Protein AF-A0A257NIM5-F1 (afdb_monomer_lite)

pLDDT: mean 88.51, std 6.75, range [56.78, 95.69]

Secondary structure (DSSP, 8-state):
-HHHH-PPPTTEEEEESSS-TT---TTTEEEEEHHHHHHHHHHTT----GGGSTT-S--HHHHHHHHHHHHTT--HHHHHHHTT--HHHHHHHHTTSS---

Foldseek 3Di:
DCVPPNDDDPQWDWAAQQNDPVPPPPVRIDTDHPVVRQVSCVVNVVDQAAPSPPPHLDHPVLLVVLLVCVVVVHQLVVSCVVSVHDSVVSVCSNVCNRPVD

Radius of gyration: 19.68 Å; chains: 1; bounding box: 47×19×48 Å

Sequence (101 aa):
MLAFRGSPNIGMEVCHNDGDSSNCRLANLRYDTHRGNVADQLKHGTHRKGERNGRARLCAKDIKTIRVRRASGETLKSIAQDYGVTLQTISLIAKQRIWTA

Structure (mmCIF, N/CA/C/O backbone):
data_AF-A0A257NIM5-F1
#
_entry.id   AF-A0A257NIM5-F1
#
loop_
_atom_site.group_PDB
_atom_site.id
_atom_site.type_symbol
_atom_site.label_atom_id
_atom_site.label_alt_id
_atom_site.label_comp_id
_atom_site.label_asym_id
_atom_site.label_entity_id
_atom_site.label_seq_id
_atom_site.pdbx_PDB_ins_code
_atom_site.Cartn_x
_atom_site.Cartn_y
_atom_site.Cartn_z
_atom_site.occupancy
_atom_site.B_iso_or_equiv
_atom_site.auth_seq_id
_atom_site.auth_comp_id
_atom_site.auth_asym_id
_atom_site.auth_atom_id
_atom_site.pdbx_PDB_model_num
ATOM 1 N N . MET A 1 1 ? 20.213 -6.253 -21.182 1.00 83.50 1 MET A N 1
ATOM 2 C CA . MET A 1 1 ? 20.418 -4.818 -20.878 1.00 83.50 1 MET A CA 1
ATOM 3 C C . MET A 1 1 ? 21.896 -4.459 -20.813 1.00 83.50 1 MET A C 1
ATOM 5 O O . MET A 1 1 ? 22.324 -3.734 -21.697 1.00 83.50 1 MET A O 1
ATOM 9 N N . LEU A 1 2 ? 22.684 -5.032 -19.892 1.00 83.31 2 LEU A N 1
ATOM 10 C CA . LEU A 1 2 ? 24.122 -4.738 -19.733 1.00 83.31 2 LEU A CA 1
ATOM 11 C C . LEU A 1 2 ? 24.925 -4.799 -21.048 1.00 83.31 2 LEU A C 1
ATOM 13 O O . LEU A 1 2 ? 25.595 -3.840 -21.407 1.00 83.31 2 LEU A O 1
ATOM 17 N N . ALA A 1 3 ? 24.776 -5.889 -21.807 1.00 81.75 3 ALA A N 1
ATOM 18 C CA . ALA A 1 3 ? 25.479 -6.088 -23.077 1.00 81.75 3 ALA A CA 1
ATOM 19 C C . ALA A 1 3 ? 25.066 -5.119 -24.209 1.00 81.75 3 ALA A C 1
ATOM 21 O O . ALA A 1 3 ? 25.784 -5.007 -25.192 1.00 81.75 3 ALA A O 1
ATOM 22 N N . PHE A 1 4 ? 23.921 -4.431 -24.092 1.00 86.44 4 PHE A N 1
ATOM 23 C CA . PHE A 1 4 ? 23.355 -3.605 -25.172 1.00 86.44 4 PHE A CA 1
ATOM 24 C C . PHE A 1 4 ? 23.270 -2.109 -24.840 1.00 86.44 4 PHE A C 1
ATOM 26 O O . PHE A 1 4 ? 23.281 -1.285 -25.745 1.00 86.44 4 PHE A O 1
ATOM 33 N N . ARG A 1 5 ? 23.139 -1.745 -23.558 1.00 85.12 5 ARG A N 1
ATOM 34 C CA . ARG A 1 5 ? 23.025 -0.353 -23.084 1.00 85.12 5 ARG A CA 1
ATOM 35 C C . ARG A 1 5 ? 24.066 0.021 -22.024 1.00 85.12 5 ARG A C 1
ATOM 37 O O . ARG A 1 5 ? 24.015 1.131 -21.508 1.00 85.12 5 ARG A O 1
ATOM 44 N N . GLY A 1 6 ? 24.995 -0.881 -21.709 1.00 89.00 6 GLY A N 1
ATOM 45 C CA . GLY A 1 6 ? 25.989 -0.678 -20.659 1.00 89.00 6 GLY A CA 1
ATOM 46 C C . GLY A 1 6 ? 25.421 -0.847 -19.251 1.00 89.00 6 GLY A C 1
ATOM 47 O O . GLY A 1 6 ? 24.262 -1.229 -19.061 1.00 89.00 6 GLY A O 1
ATOM 48 N N . SER A 1 7 ? 26.273 -0.612 -18.255 1.00 89.94 7 SER A N 1
ATOM 49 C CA . SER A 1 7 ? 25.901 -0.723 -16.845 1.00 89.94 7 SER A CA 1
ATOM 50 C C . SER A 1 7 ? 24.930 0.389 -16.444 1.00 89.94 7 SER A C 1
ATOM 52 O O . SER A 1 7 ? 25.116 1.535 -16.855 1.00 89.94 7 SER A O 1
ATOM 54 N N . PRO A 1 8 ? 23.916 0.087 -15.619 1.00 89.69 8 PRO A N 1
ATOM 55 C CA . PRO A 1 8 ? 23.073 1.122 -15.048 1.00 89.69 8 PRO A CA 1
ATOM 56 C C . PRO A 1 8 ? 23.848 1.987 -14.052 1.00 89.69 8 PRO A C 1
ATOM 58 O O . PRO A 1 8 ? 24.827 1.543 -13.449 1.00 89.69 8 PRO A O 1
ATOM 61 N N . ASN A 1 9 ? 23.334 3.191 -13.801 1.00 90.56 9 ASN A N 1
ATOM 62 C CA . ASN A 1 9 ? 23.740 3.958 -12.629 1.00 90.56 9 ASN A CA 1
ATOM 63 C C . ASN A 1 9 ? 23.323 3.220 -11.345 1.00 90.56 9 ASN A C 1
ATOM 65 O O . ASN A 1 9 ? 22.353 2.454 -11.331 1.00 90.56 9 ASN A O 1
ATOM 69 N N . ILE A 1 10 ? 24.039 3.476 -10.249 1.00 90.69 10 ILE A N 1
ATOM 70 C CA . ILE A 1 10 ? 23.749 2.876 -8.940 1.00 90.69 10 ILE A CA 1
ATOM 71 C C . ILE A 1 10 ? 22.288 3.151 -8.552 1.00 90.69 10 ILE A C 1
ATOM 73 O O . ILE A 1 10 ? 21.813 4.283 -8.629 1.00 90.69 10 ILE A O 1
ATOM 77 N N . GLY A 1 11 ? 21.582 2.100 -8.128 1.00 88.25 11 GLY A N 1
ATOM 78 C CA . GLY A 1 11 ? 20.187 2.184 -7.684 1.00 88.25 11 GLY A CA 1
ATOM 79 C C . GLY A 1 11 ? 19.140 2.140 -8.802 1.00 88.25 11 GLY A C 1
ATOM 80 O O . GLY A 1 11 ? 17.956 2.321 -8.515 1.00 88.25 11 GLY A O 1
ATOM 81 N N . MET A 1 12 ? 19.544 1.902 -10.055 1.00 93.38 12 MET A N 1
ATOM 82 C CA . MET A 1 12 ? 18.607 1.659 -11.153 1.00 93.38 12 MET A CA 1
ATOM 83 C C . MET A 1 12 ? 18.329 0.167 -11.364 1.00 93.38 12 MET A C 1
ATOM 85 O O . MET A 1 12 ? 19.207 -0.688 -11.250 1.00 93.38 12 MET A O 1
ATOM 89 N N . GLU A 1 13 ? 17.090 -0.122 -11.738 1.00 93.75 13 GLU A N 1
ATOM 90 C CA . GLU A 1 13 ? 16.543 -1.438 -12.035 1.00 93.75 13 GLU A CA 1
ATOM 91 C C . GLU A 1 13 ? 16.137 -1.522 -13.511 1.00 93.75 13 GLU A C 1
ATOM 93 O O . GLU A 1 13 ? 15.872 -0.511 -14.166 1.00 93.75 13 GLU A O 1
ATOM 98 N N . VAL A 1 14 ? 16.063 -2.743 -14.045 1.00 93.50 14 VAL A N 1
ATOM 99 C CA . VAL A 1 14 ? 15.479 -2.984 -15.369 1.00 93.50 14 VAL A CA 1
ATOM 100 C C . VAL A 1 14 ? 13.959 -3.015 -15.237 1.00 93.50 14 VAL A C 1
ATOM 102 O O . VAL A 1 14 ? 13.413 -3.879 -14.554 1.00 93.50 14 VAL A O 1
ATOM 105 N N . CYS A 1 15 ? 13.288 -2.097 -15.923 1.00 93.75 15 CYS A N 1
ATOM 106 C CA . CYS A 1 15 ? 11.835 -1.959 -15.932 1.00 93.75 15 CYS A CA 1
ATOM 107 C C . CYS A 1 15 ? 11.270 -2.320 -17.312 1.00 93.75 15 CYS A C 1
ATOM 109 O O . CYS A 1 15 ? 11.947 -2.125 -18.326 1.00 93.75 15 CYS A O 1
ATOM 111 N N . HIS A 1 16 ? 10.031 -2.818 -17.338 1.00 94.38 16 HIS A N 1
ATOM 112 C CA . HIS A 1 16 ? 9.289 -3.153 -18.559 1.00 94.38 16 HIS A CA 1
ATOM 113 C C . HIS A 1 16 ? 8.221 -2.085 -18.804 1.00 94.38 16 HIS A C 1
ATOM 115 O O . HIS A 1 16 ? 7.466 -1.759 -17.892 1.00 94.38 16 HIS A O 1
ATOM 121 N N . ASN A 1 17 ? 8.150 -1.538 -20.017 1.00 92.12 17 ASN A N 1
ATOM 122 C CA . ASN A 1 17 ? 7.223 -0.445 -20.340 1.00 92.12 17 ASN A CA 1
ATOM 123 C C . ASN A 1 17 ? 5.761 -0.898 -20.477 1.00 92.12 17 ASN A C 1
ATOM 125 O O . ASN A 1 17 ? 4.852 -0.073 -20.376 1.00 92.12 17 ASN A O 1
ATOM 129 N N . ASP A 1 18 ? 5.538 -2.182 -20.748 1.00 90.75 18 ASP A N 1
ATOM 130 C CA . ASP A 1 18 ? 4.219 -2.799 -20.909 1.00 90.75 18 ASP A CA 1
ATOM 131 C C . ASP A 1 18 ? 3.727 -3.539 -19.654 1.00 90.75 18 ASP A C 1
ATOM 133 O O . ASP A 1 18 ? 2.561 -3.928 -19.590 1.00 90.75 18 ASP A O 1
ATOM 137 N N . GLY A 1 19 ? 4.590 -3.705 -18.646 1.00 87.56 19 GLY A N 1
ATOM 138 C CA . GLY A 1 19 ? 4.296 -4.467 -17.434 1.00 87.56 19 GLY A CA 1
ATOM 139 C C . GLY A 1 19 ? 4.344 -5.991 -17.608 1.00 87.56 19 GLY A C 1
ATOM 140 O O . GLY A 1 19 ? 4.009 -6.703 -16.660 1.00 87.56 19 GLY A O 1
ATOM 141 N N . ASP A 1 20 ? 4.774 -6.495 -18.768 1.00 88.81 20 ASP A N 1
ATOM 142 C CA . ASP A 1 20 ? 4.928 -7.922 -19.052 1.00 88.81 20 ASP A CA 1
ATOM 143 C C . ASP A 1 20 ? 6.402 -8.334 -18.950 1.00 88.81 20 ASP A C 1
ATOM 145 O O . ASP A 1 20 ? 7.234 -8.021 -19.803 1.00 88.81 20 ASP A O 1
ATOM 149 N N . SER A 1 21 ? 6.727 -9.096 -17.904 1.00 88.75 21 SER A N 1
ATOM 150 C CA . SER A 1 21 ? 8.089 -9.578 -17.662 1.00 88.75 21 SER A CA 1
ATOM 151 C C . SER A 1 21 ? 8.573 -10.626 -18.669 1.00 88.75 21 SER A C 1
ATOM 153 O O . SER A 1 21 ? 9.738 -11.013 -18.621 1.00 88.75 21 SER A O 1
ATOM 155 N N . SER A 1 22 ? 7.696 -11.140 -19.539 1.00 91.56 22 SER A N 1
ATOM 156 C CA . SER A 1 22 ? 8.072 -12.055 -20.621 1.00 91.56 22 SER A CA 1
ATOM 157 C C . SER A 1 22 ? 8.528 -11.318 -21.888 1.00 91.56 22 SER A C 1
ATOM 159 O O . SER A 1 22 ? 9.281 -11.875 -22.693 1.00 91.56 22 SER A O 1
ATOM 161 N N . ASN A 1 23 ? 8.154 -10.042 -22.057 1.00 92.19 23 ASN A N 1
ATOM 162 C CA . ASN A 1 23 ? 8.541 -9.236 -23.213 1.00 92.19 23 ASN A CA 1
ATOM 163 C C . ASN A 1 23 ? 9.921 -8.582 -23.020 1.00 92.19 23 ASN A C 1
ATOM 165 O O . ASN A 1 23 ? 10.059 -7.372 -22.828 1.00 92.19 23 ASN A O 1
ATOM 169 N N . CYS A 1 24 ? 10.973 -9.389 -23.150 1.00 91.88 24 CYS A N 1
ATOM 170 C CA . CYS A 1 24 ? 12.368 -8.973 -22.967 1.00 91.88 24 CYS A CA 1
ATOM 171 C C . CYS A 1 24 ? 12.983 -8.207 -24.160 1.00 91.88 24 CYS A C 1
ATOM 173 O O . CYS A 1 24 ? 14.210 -8.094 -24.257 1.00 91.88 24 CYS A O 1
ATOM 175 N N . ARG A 1 25 ? 12.177 -7.694 -25.103 1.00 93.25 25 ARG A N 1
ATOM 176 C CA . ARG A 1 25 ? 12.692 -6.910 -26.241 1.00 93.25 25 ARG A CA 1
ATOM 177 C C . ARG A 1 25 ? 13.366 -5.639 -25.734 1.00 93.25 25 ARG A C 1
ATOM 179 O O . ARG A 1 25 ? 12.792 -4.918 -24.930 1.00 93.25 25 ARG A O 1
ATOM 186 N N . LEU A 1 26 ? 14.542 -5.298 -26.266 1.00 90.00 26 LEU A N 1
ATOM 187 C CA . LEU A 1 26 ? 15.311 -4.133 -25.801 1.00 90.00 26 LEU A CA 1
ATOM 188 C C . LEU A 1 26 ? 14.535 -2.805 -25.891 1.00 90.00 26 LEU A C 1
ATOM 190 O O . LEU A 1 26 ? 14.771 -1.909 -25.088 1.00 90.00 26 LEU A O 1
ATOM 194 N N . ALA A 1 27 ? 13.604 -2.680 -26.842 1.00 93.25 27 ALA A N 1
ATOM 195 C CA . ALA A 1 27 ? 12.716 -1.521 -26.965 1.00 93.25 27 ALA A CA 1
ATOM 196 C C . ALA A 1 27 ? 11.671 -1.423 -25.831 1.00 93.25 27 ALA A C 1
ATOM 198 O O . ALA A 1 27 ? 11.186 -0.335 -25.536 1.00 93.25 27 ALA A O 1
ATOM 199 N N . ASN A 1 28 ? 11.344 -2.546 -25.186 1.00 93.38 28 ASN A N 1
ATOM 200 C CA . ASN A 1 28 ? 10.426 -2.623 -24.049 1.00 93.38 28 ASN A CA 1
ATOM 201 C C . ASN A 1 28 ? 11.131 -2.433 -22.693 1.00 93.38 28 ASN A C 1
ATOM 203 O O . ASN A 1 28 ? 10.470 -2.211 -21.682 1.00 93.38 28 ASN A O 1
ATOM 207 N N . LEU A 1 29 ? 12.465 -2.508 -22.665 1.00 93.12 29 LEU A N 1
ATOM 208 C CA . LEU A 1 29 ? 13.254 -2.415 -21.442 1.00 93.12 29 LEU A CA 1
ATOM 209 C C . LEU A 1 29 ? 13.868 -1.026 -21.268 1.00 93.12 29 LEU A C 1
ATOM 211 O O . LEU A 1 29 ? 14.401 -0.432 -22.210 1.00 93.12 29 LEU A O 1
ATOM 215 N N . ARG A 1 30 ? 13.886 -0.539 -20.029 1.00 94.38 30 ARG A N 1
ATOM 216 C CA . ARG A 1 30 ? 14.610 0.681 -19.649 1.00 94.38 30 ARG A CA 1
ATOM 217 C C . ARG A 1 30 ? 15.256 0.541 -18.277 1.00 94.38 30 ARG A C 1
ATOM 219 O O . ARG A 1 30 ? 14.818 -0.272 -17.470 1.00 94.38 30 ARG A O 1
ATOM 226 N N . TYR A 1 31 ? 16.285 1.342 -18.023 1.00 95.50 31 TYR A N 1
ATOM 227 C CA . TYR A 1 31 ? 16.770 1.552 -16.664 1.00 95.50 31 TYR A CA 1
ATOM 228 C C . TYR A 1 31 ? 15.961 2.664 -16.010 1.00 95.50 31 TYR A C 1
ATOM 230 O O . TYR A 1 31 ? 15.777 3.722 -16.608 1.00 95.50 31 TYR A O 1
ATOM 238 N N . ASP A 1 32 ? 15.477 2.417 -14.801 1.00 94.44 32 ASP A N 1
ATOM 239 C CA . ASP A 1 32 ? 14.746 3.402 -14.009 1.00 94.44 32 ASP A CA 1
ATOM 240 C C . ASP A 1 32 ? 14.996 3.154 -12.520 1.00 94.44 32 ASP A C 1
ATOM 242 O O . ASP A 1 32 ? 15.543 2.133 -12.117 1.00 94.44 32 ASP A O 1
ATOM 246 N N . THR A 1 33 ? 14.609 4.100 -11.681 1.00 95.38 33 THR A N 1
ATOM 247 C CA . THR A 1 33 ? 14.641 3.951 -10.229 1.00 95.38 33 THR A CA 1
ATOM 248 C C . THR A 1 33 ? 13.628 2.912 -9.753 1.00 95.38 33 THR A C 1
ATOM 250 O O . THR A 1 33 ? 12.560 2.748 -10.346 1.00 95.38 33 THR A O 1
ATOM 253 N N . HIS A 1 34 ? 13.897 2.307 -8.593 1.00 91.75 34 HIS A N 1
ATOM 254 C CA . HIS A 1 34 ? 12.933 1.448 -7.897 1.00 91.75 34 HIS A CA 1
ATOM 255 C C . HIS A 1 34 ? 11.549 2.111 -7.749 1.00 91.75 34 HIS A C 1
ATOM 257 O O . HIS A 1 34 ? 10.509 1.493 -7.967 1.00 91.75 34 HIS A O 1
ATOM 263 N N . ARG A 1 35 ? 11.522 3.416 -7.439 1.00 91.88 35 ARG A N 1
ATOM 264 C CA . ARG A 1 35 ? 10.275 4.187 -7.330 1.00 91.88 35 ARG A CA 1
ATOM 265 C C . ARG A 1 35 ? 9.515 4.257 -8.660 1.00 91.88 35 ARG A C 1
ATOM 267 O O . ARG A 1 35 ? 8.291 4.164 -8.644 1.00 91.88 35 ARG A O 1
ATOM 274 N N . GLY A 1 36 ? 10.222 4.416 -9.779 1.00 93.44 36 GLY A N 1
ATOM 275 C CA . GLY A 1 36 ? 9.639 4.382 -11.124 1.00 93.44 36 GLY A CA 1
ATOM 276 C C . GLY A 1 36 ? 9.051 3.010 -11.452 1.00 93.44 36 GLY A C 1
ATOM 277 O O . GLY A 1 36 ? 7.897 2.917 -11.856 1.00 93.44 36 GLY A O 1
ATOM 278 N N . ASN A 1 37 ? 9.786 1.938 -11.151 1.00 92.56 37 ASN A N 1
ATOM 279 C CA . ASN A 1 37 ? 9.322 0.563 -11.347 1.00 92.56 37 ASN A CA 1
ATOM 280 C C . ASN A 1 37 ? 8.044 0.249 -10.540 1.00 92.56 37 ASN A C 1
ATOM 282 O O . ASN A 1 37 ? 7.091 -0.341 -11.045 1.00 92.56 37 ASN A O 1
ATOM 286 N N . VAL A 1 38 ? 7.972 0.695 -9.281 1.00 90.25 38 VAL A N 1
ATOM 287 C CA . VAL A 1 38 ? 6.757 0.553 -8.456 1.00 90.25 38 VAL A CA 1
ATOM 288 C C . VAL A 1 38 ? 5.592 1.379 -9.018 1.00 90.25 38 VAL A C 1
ATOM 290 O O . VAL A 1 38 ? 4.447 0.921 -8.994 1.00 90.25 38 VAL A O 1
ATOM 293 N N . ALA A 1 39 ? 5.855 2.577 -9.550 1.00 90.00 39 ALA A N 1
ATOM 294 C CA . ALA A 1 39 ? 4.828 3.386 -10.206 1.00 90.00 39 ALA A CA 1
ATOM 295 C C . ALA A 1 39 ? 4.268 2.693 -11.462 1.00 90.00 39 ALA A C 1
ATOM 297 O O . ALA A 1 39 ? 3.053 2.710 -11.671 1.00 90.00 39 ALA A O 1
ATOM 298 N N . ASP A 1 40 ? 5.112 2.007 -12.235 1.00 91.19 40 ASP A N 1
ATOM 299 C CA . ASP A 1 40 ? 4.672 1.174 -13.358 1.00 91.19 40 ASP A CA 1
ATOM 300 C C . ASP A 1 40 ? 3.781 0.027 -12.887 1.00 91.19 40 ASP A C 1
ATOM 302 O O . ASP A 1 40 ? 2.716 -0.194 -13.456 1.00 91.19 40 ASP A O 1
ATOM 306 N N . GLN A 1 41 ? 4.144 -0.676 -11.810 1.00 87.50 41 GLN A N 1
ATOM 307 C CA . GLN A 1 41 ? 3.292 -1.743 -11.270 1.00 87.50 41 GLN A CA 1
ATOM 308 C C . GLN A 1 41 ? 1.900 -1.234 -10.875 1.00 87.50 41 GLN A C 1
ATOM 310 O O . GLN A 1 41 ? 0.903 -1.946 -11.031 1.00 87.50 41 GLN A O 1
ATOM 315 N N . LEU A 1 42 ? 1.815 -0.005 -10.359 1.00 86.00 42 LEU A N 1
ATOM 316 C CA . LEU A 1 42 ? 0.538 0.646 -10.072 1.00 86.00 42 LEU A CA 1
ATOM 317 C C . LEU A 1 42 ? -0.219 0.971 -11.367 1.00 86.00 42 LEU A C 1
ATOM 319 O O . LEU A 1 42 ? -1.406 0.663 -11.456 1.00 86.00 42 LEU A O 1
ATOM 323 N N . LYS A 1 43 ? 0.463 1.524 -12.380 1.00 88.00 43 LYS A N 1
ATOM 324 C CA . LYS A 1 43 ? -0.112 1.848 -13.697 1.00 88.00 43 LYS A CA 1
ATOM 325 C C . LYS A 1 43 ? -0.635 0.610 -14.432 1.00 88.00 43 LYS A C 1
ATOM 327 O O . LYS A 1 43 ? -1.727 0.648 -14.987 1.00 88.00 43 LYS A O 1
ATOM 332 N N . HIS A 1 44 ? 0.119 -0.485 -14.414 1.00 87.88 44 HIS A N 1
ATOM 333 C CA . HIS A 1 44 ? -0.230 -1.747 -15.071 1.00 87.88 44 HIS A CA 1
ATOM 334 C C . HIS A 1 44 ? -1.159 -2.629 -14.221 1.00 87.88 44 HIS A C 1
ATOM 336 O O . HIS A 1 44 ? -1.555 -3.709 -14.651 1.00 87.88 44 HIS A O 1
ATOM 342 N N . GLY A 1 45 ? -1.511 -2.204 -13.002 1.00 83.12 45 GLY A N 1
ATOM 343 C CA . GLY A 1 45 ? -2.398 -2.956 -12.111 1.00 83.12 45 GLY A CA 1
ATOM 344 C C . GLY A 1 45 ? -1.803 -4.265 -11.576 1.00 83.12 45 GLY A C 1
ATOM 345 O O . GLY A 1 45 ? -2.536 -5.091 -11.023 1.00 83.12 45 GLY A O 1
ATOM 346 N N . THR A 1 46 ? -0.490 -4.461 -11.711 1.00 84.69 46 THR A N 1
ATOM 347 C CA . THR A 1 46 ? 0.245 -5.643 -11.235 1.00 84.69 46 THR A CA 1
ATOM 348 C C . THR A 1 46 ? 0.695 -5.504 -9.779 1.00 84.69 46 THR A C 1
ATOM 350 O O . THR A 1 46 ? 1.051 -6.499 -9.143 1.00 84.69 46 THR A O 1
ATOM 353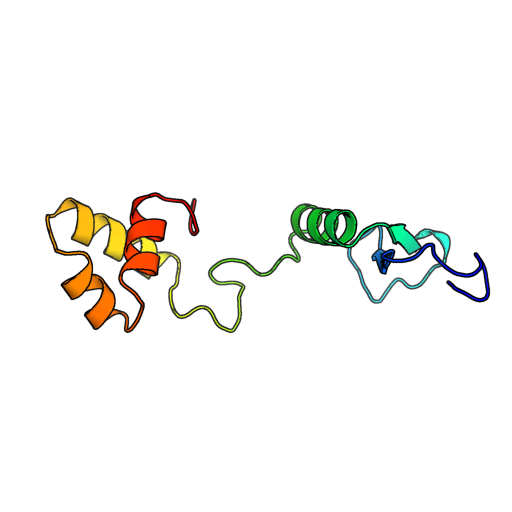 N N . HIS A 1 47 ? 0.613 -4.297 -9.207 1.00 83.31 47 HIS A N 1
ATOM 354 C CA . HIS A 1 47 ? 0.917 -4.057 -7.801 1.00 83.31 47 HIS A CA 1
ATOM 355 C C . HIS A 1 47 ? -0.066 -4.799 -6.877 1.00 83.31 47 HIS A C 1
ATOM 357 O O . HIS A 1 47 ? -1.274 -4.539 -6.840 1.00 83.31 47 HIS A O 1
ATOM 363 N N . ARG A 1 48 ? 0.466 -5.720 -6.073 1.00 79.06 48 ARG A N 1
ATOM 364 C CA . ARG A 1 48 ? -0.312 -6.575 -5.169 1.00 79.06 48 ARG A CA 1
ATOM 365 C C . ARG A 1 48 ? -0.620 -5.841 -3.862 1.00 79.06 48 ARG A C 1
ATOM 367 O O . ARG A 1 48 ? 0.160 -5.880 -2.915 1.00 79.06 48 ARG A O 1
ATOM 374 N N . LYS A 1 49 ? -1.777 -5.178 -3.794 1.00 73.50 49 LYS A N 1
ATOM 375 C CA . LYS A 1 49 ? -2.311 -4.539 -2.576 1.00 73.50 49 LYS A CA 1
ATOM 376 C C . LYS A 1 49 ? -3.657 -5.153 -2.189 1.00 73.50 49 LYS A C 1
ATOM 378 O O . LYS A 1 49 ? -4.387 -5.654 -3.041 1.00 73.50 49 LYS A O 1
ATOM 383 N N . GLY A 1 50 ? -3.988 -5.079 -0.904 1.00 77.19 50 GLY A N 1
ATOM 384 C CA . GLY A 1 50 ? -5.265 -5.553 -0.388 1.00 77.19 50 GLY A CA 1
ATOM 385 C C . GLY A 1 50 ? -5.437 -7.053 -0.613 1.00 77.19 50 GLY A C 1
ATOM 386 O O . GLY A 1 50 ? -4.517 -7.810 -0.324 1.00 77.19 50 GLY A O 1
ATOM 387 N N . GLU A 1 51 ? -6.566 -7.468 -1.188 1.00 74.88 51 GLU A N 1
ATOM 388 C CA . GLU A 1 51 ? -6.886 -8.881 -1.463 1.00 74.88 51 GLU A CA 1
ATOM 389 C C . GLU A 1 51 ? -5.905 -9.548 -2.435 1.00 74.88 51 GLU A C 1
ATOM 391 O O . GLU A 1 51 ? -5.715 -10.758 -2.392 1.00 74.88 51 GLU A O 1
ATOM 396 N N . ARG A 1 52 ? -5.230 -8.766 -3.290 1.00 72.56 52 ARG A N 1
ATOM 397 C CA . ARG A 1 52 ? -4.217 -9.287 -4.224 1.00 72.56 52 ARG A CA 1
ATOM 398 C C . ARG A 1 52 ? -2.887 -9.610 -3.543 1.00 72.56 52 ARG A C 1
ATOM 400 O O . ARG A 1 52 ? -2.004 -10.199 -4.166 1.00 72.56 52 ARG A O 1
ATOM 407 N N . ASN A 1 53 ? -2.700 -9.191 -2.291 1.00 78.12 53 ASN A N 1
ATOM 408 C CA . ASN A 1 53 ? -1.536 -9.578 -1.511 1.00 78.12 53 ASN A CA 1
ATOM 409 C C . ASN A 1 53 ? -1.769 -10.985 -0.945 1.00 78.12 53 ASN A C 1
ATOM 411 O O . ASN A 1 53 ? -2.613 -11.167 -0.078 1.00 78.12 53 ASN A O 1
ATOM 415 N N . GLY A 1 54 ? -0.978 -11.969 -1.382 1.00 71.94 54 GLY A N 1
ATOM 416 C CA . GLY A 1 54 ? -1.094 -13.360 -0.919 1.00 71.94 54 GLY A CA 1
ATOM 417 C C . GLY A 1 54 ? -0.848 -13.569 0.583 1.00 71.94 54 GLY A C 1
ATOM 418 O O . GLY A 1 54 ? -1.091 -14.654 1.093 1.00 71.94 54 GLY A O 1
ATOM 419 N N . ARG A 1 55 ? -0.376 -12.543 1.306 1.00 74.56 55 ARG A N 1
ATOM 420 C CA . ARG A 1 55 ? -0.248 -12.532 2.774 1.00 74.56 55 ARG A CA 1
ATOM 421 C C . ARG A 1 55 ? -1.337 -11.704 3.469 1.00 74.56 55 ARG A C 1
ATOM 423 O O . ARG A 1 55 ? -1.232 -11.442 4.668 1.00 74.56 55 ARG A O 1
ATOM 430 N N . ALA A 1 56 ? -2.344 -11.224 2.739 1.00 79.44 56 ALA A N 1
ATOM 431 C CA . ALA A 1 56 ? -3.427 -10.444 3.316 1.00 79.44 56 ALA A CA 1
ATOM 432 C C . ALA A 1 56 ? -4.261 -11.313 4.259 1.00 79.44 56 ALA A C 1
ATOM 434 O O . ALA A 1 56 ? -4.844 -12.312 3.856 1.00 79.44 56 ALA A O 1
ATOM 435 N N . ARG A 1 57 ? -4.331 -10.899 5.527 1.00 78.94 57 ARG A N 1
ATOM 436 C CA . ARG A 1 57 ? -5.186 -11.538 6.541 1.00 78.94 57 ARG A CA 1
ATOM 437 C C . ARG A 1 57 ? -6.623 -11.010 6.533 1.00 78.94 57 ARG A C 1
ATOM 439 O O . ARG A 1 57 ? -7.442 -11.504 7.290 1.00 78.94 57 ARG A O 1
ATOM 446 N N . LEU A 1 58 ? -6.894 -9.976 5.735 1.00 85.44 58 LEU A N 1
ATOM 447 C CA . LEU A 1 58 ? -8.168 -9.265 5.664 1.00 85.44 58 LEU A CA 1
ATOM 448 C C . LEU A 1 58 ? -8.578 -9.108 4.200 1.00 85.44 58 LEU A C 1
ATOM 450 O O . LEU A 1 58 ? -7.733 -8.778 3.363 1.00 85.44 58 LEU A O 1
ATOM 454 N N . CYS A 1 59 ? -9.865 -9.285 3.919 1.00 85.50 59 CYS A N 1
ATOM 455 C CA . CYS A 1 59 ? -10.488 -9.039 2.622 1.00 85.50 59 CYS A CA 1
ATOM 456 C C . CYS A 1 59 ? -11.398 -7.799 2.648 1.00 85.50 59 CYS A C 1
ATOM 458 O O . CYS A 1 59 ? -11.684 -7.235 3.705 1.00 85.50 59 CYS A O 1
ATOM 460 N N . ALA A 1 60 ? -11.894 -7.360 1.491 1.00 85.38 60 ALA A N 1
ATOM 461 C CA . ALA A 1 60 ? -12.749 -6.181 1.360 1.00 85.38 60 ALA A CA 1
ATOM 462 C C . ALA A 1 60 ? -14.045 -6.299 2.182 1.00 85.38 60 ALA A C 1
ATOM 464 O O . ALA A 1 60 ? -14.545 -5.295 2.699 1.00 85.38 60 ALA A O 1
ATOM 465 N N . LYS A 1 61 ? -14.576 -7.518 2.355 1.0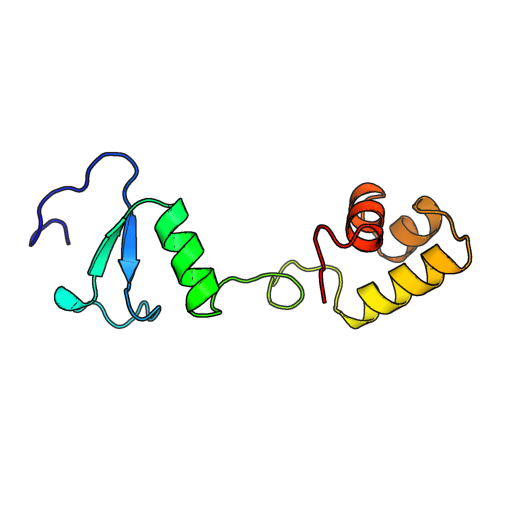0 86.19 61 LYS A N 1
ATOM 466 C CA . LYS A 1 61 ? -15.721 -7.776 3.242 1.00 86.19 61 LYS A CA 1
ATOM 467 C C . LYS A 1 61 ? -15.363 -7.510 4.706 1.00 86.19 61 LYS A C 1
ATOM 469 O O . LYS A 1 61 ? -16.128 -6.837 5.393 1.00 86.19 61 LYS A O 1
ATOM 474 N N . ASP A 1 62 ? -14.190 -7.951 5.153 1.00 89.12 62 ASP A N 1
ATOM 475 C CA . ASP A 1 62 ? -13.706 -7.706 6.517 1.00 89.12 62 ASP A CA 1
ATOM 476 C C . ASP A 1 62 ? -13.524 -6.214 6.775 1.00 89.12 62 ASP A C 1
ATOM 478 O O . ASP A 1 62 ? -13.919 -5.713 7.823 1.00 89.12 62 ASP A O 1
ATOM 482 N N . ILE A 1 63 ? -13.006 -5.469 5.792 1.00 90.00 63 ILE A N 1
ATOM 483 C CA . ILE A 1 63 ? -12.857 -4.012 5.889 1.00 90.00 63 ILE A CA 1
ATOM 484 C C . ILE A 1 63 ? -14.204 -3.323 6.126 1.00 90.00 63 ILE A C 1
ATOM 486 O O . ILE A 1 63 ? -14.304 -2.463 7.007 1.00 90.00 63 ILE A O 1
ATOM 490 N N . LYS A 1 64 ? -15.247 -3.708 5.379 1.00 90.12 64 LYS A N 1
ATOM 491 C CA . LYS A 1 64 ? -16.605 -3.177 5.576 1.00 90.12 64 LYS A CA 1
ATOM 492 C C . LYS A 1 64 ? -17.112 -3.487 6.984 1.00 90.12 64 LYS A C 1
ATOM 494 O O . LYS A 1 64 ? -17.554 -2.574 7.679 1.00 90.12 64 LYS A O 1
ATOM 499 N N . THR A 1 65 ? -16.966 -4.731 7.437 1.00 92.31 65 THR A N 1
ATOM 500 C CA . THR A 1 65 ? -17.375 -5.153 8.785 1.00 92.31 65 THR A CA 1
ATOM 501 C C . THR A 1 65 ? -16.618 -4.392 9.877 1.00 92.31 65 THR A C 1
ATOM 503 O O . THR A 1 65 ? -17.233 -3.883 10.808 1.00 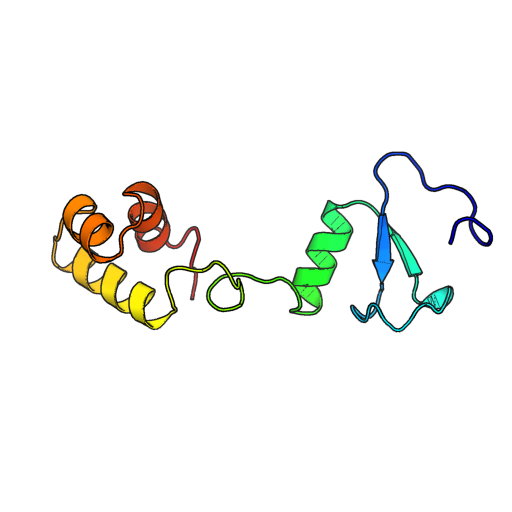92.31 65 THR A O 1
ATOM 506 N N . ILE A 1 66 ? -15.295 -4.250 9.754 1.00 92.25 66 ILE A N 1
ATOM 507 C CA . ILE A 1 66 ? -14.441 -3.511 10.696 1.00 92.25 66 ILE A CA 1
ATOM 508 C C . ILE A 1 66 ? -14.890 -2.049 10.810 1.00 92.25 66 ILE A C 1
ATOM 510 O O . ILE A 1 66 ? -14.969 -1.517 11.917 1.00 92.25 66 ILE A O 1
ATOM 514 N N . ARG A 1 67 ? -15.208 -1.394 9.684 1.00 91.50 67 ARG A N 1
ATOM 515 C CA . ARG A 1 67 ? -15.700 -0.007 9.680 1.00 91.50 67 ARG A CA 1
ATOM 516 C C . ARG A 1 67 ? -17.053 0.115 10.382 1.00 91.50 67 ARG A C 1
ATOM 518 O O . ARG A 1 67 ? -17.214 1.023 11.191 1.00 91.50 67 ARG A O 1
ATOM 525 N N . VAL A 1 68 ? -17.982 -0.811 10.129 1.00 93.38 68 VAL A N 1
ATOM 526 C CA . VAL A 1 68 ? -19.296 -0.845 10.798 1.00 93.38 68 VAL A CA 1
ATOM 527 C C . VAL A 1 68 ? -19.141 -1.052 12.306 1.00 93.38 68 VAL A C 1
ATOM 529 O O . VAL A 1 68 ? -19.659 -0.253 13.079 1.00 93.38 68 VAL A O 1
ATOM 532 N N . ARG A 1 69 ? -18.356 -2.051 12.728 1.00 93.69 69 ARG A N 1
ATOM 533 C CA . ARG A 1 69 ? -18.063 -2.327 14.148 1.00 93.69 69 ARG A CA 1
ATOM 534 C C . ARG A 1 69 ? -17.417 -1.134 14.846 1.00 93.69 69 ARG A C 1
ATOM 536 O O . ARG A 1 69 ? -17.732 -0.802 15.986 1.00 93.69 69 ARG A O 1
ATOM 543 N N . ARG A 1 70 ? -16.517 -0.435 14.151 1.00 92.88 70 ARG A N 1
ATOM 544 C CA . ARG A 1 70 ? -15.902 0.772 14.704 1.00 92.88 70 ARG A CA 1
ATOM 545 C C . ARG A 1 70 ? -16.905 1.919 14.834 1.00 92.88 70 ARG A C 1
ATOM 547 O O . ARG A 1 70 ? -16.856 2.638 15.828 1.00 92.88 70 ARG A O 1
ATOM 554 N N . ALA A 1 71 ? -17.792 2.088 13.854 1.00 91.75 71 ALA A N 1
ATOM 555 C CA . ALA A 1 71 ? -18.846 3.100 13.880 1.00 91.75 71 ALA A CA 1
ATOM 556 C C . ALA A 1 71 ? -19.895 2.829 14.973 1.00 91.75 71 ALA A C 1
ATOM 558 O O . ALA A 1 71 ? -20.413 3.776 15.552 1.00 91.75 71 ALA A O 1
ATOM 559 N N . SER A 1 72 ? -20.141 1.563 15.326 1.00 93.12 72 SER A N 1
ATOM 560 C CA . SER A 1 72 ? -21.013 1.177 16.445 1.00 93.12 72 SER A CA 1
ATOM 561 C C . SER A 1 72 ? -20.370 1.348 17.831 1.00 93.12 72 SER A C 1
ATOM 563 O O . SER A 1 72 ? -20.925 0.889 18.823 1.00 93.12 72 SER A O 1
ATOM 565 N N . GLY A 1 73 ? -19.197 1.986 17.918 1.00 92.94 73 GLY A N 1
ATOM 566 C CA . GLY A 1 73 ? -18.528 2.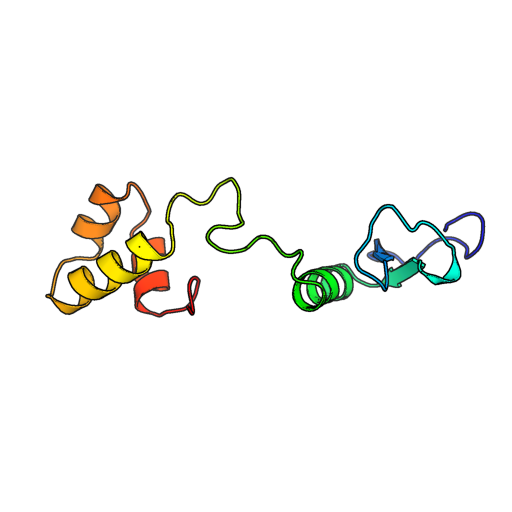304 19.183 1.00 92.94 73 GLY A CA 1
ATOM 567 C C . GLY A 1 73 ? -17.608 1.209 19.720 1.00 92.94 73 GLY A C 1
ATOM 568 O O . GLY A 1 73 ? -17.021 1.374 20.790 1.00 92.94 73 GLY A O 1
ATOM 569 N N . GLU A 1 74 ? -17.416 0.110 18.989 1.00 94.81 74 GLU A N 1
ATOM 570 C CA . GLU A 1 74 ? -16.562 -0.971 19.461 1.00 94.81 74 GLU A CA 1
ATOM 571 C C . GLU A 1 74 ? -15.082 -0.556 19.510 1.00 94.81 74 GLU A C 1
ATOM 573 O O . GLU A 1 74 ? -14.565 0.211 18.680 1.00 94.81 74 GLU A O 1
ATOM 578 N N . THR A 1 75 ? -14.367 -1.050 20.522 1.00 95.19 75 THR A N 1
ATOM 579 C CA . THR A 1 75 ? -12.959 -0.704 20.728 1.00 95.19 75 THR A CA 1
ATOM 580 C C . THR A 1 75 ? -12.066 -1.325 19.654 1.00 95.19 75 THR A C 1
ATOM 582 O O . THR A 1 75 ? -12.285 -2.446 19.198 1.00 95.19 75 THR A O 1
ATOM 585 N N . LEU A 1 76 ? -10.987 -0.620 19.293 1.00 94.31 76 LEU A N 1
ATOM 586 C CA . LEU A 1 76 ? -9.976 -1.145 18.366 1.00 94.31 76 LEU A CA 1
ATOM 587 C C . LEU A 1 76 ? -9.391 -2.480 18.851 1.00 94.31 76 LEU A C 1
ATOM 589 O O . LEU A 1 76 ? -9.029 -3.307 18.024 1.00 94.31 76 LEU A O 1
ATOM 593 N N . LYS A 1 77 ? -9.305 -2.680 20.175 1.00 95.69 77 LYS A N 1
ATOM 594 C CA . LYS A 1 77 ? -8.760 -3.889 20.807 1.00 95.69 77 LYS A CA 1
ATOM 595 C C . LYS A 1 77 ? -9.620 -5.113 20.561 1.00 95.69 77 LYS A C 1
ATOM 597 O O . LYS A 1 77 ? -9.077 -6.120 20.125 1.00 95.69 77 LYS A O 1
ATOM 602 N N . SER A 1 78 ? -10.925 -4.986 20.779 1.00 95.00 78 SER A N 1
ATOM 603 C CA . SER A 1 78 ? -11.882 -6.064 20.519 1.00 95.00 78 SER A CA 1
ATOM 604 C C . SER A 1 78 ? -11.822 -6.496 19.052 1.00 95.00 78 SER A C 1
ATOM 606 O O . SER A 1 78 ? -11.534 -7.646 18.738 1.00 95.00 78 SER A O 1
ATOM 608 N N . ILE A 1 79 ? -11.927 -5.527 18.136 1.00 94.38 79 ILE A N 1
ATOM 609 C CA . ILE A 1 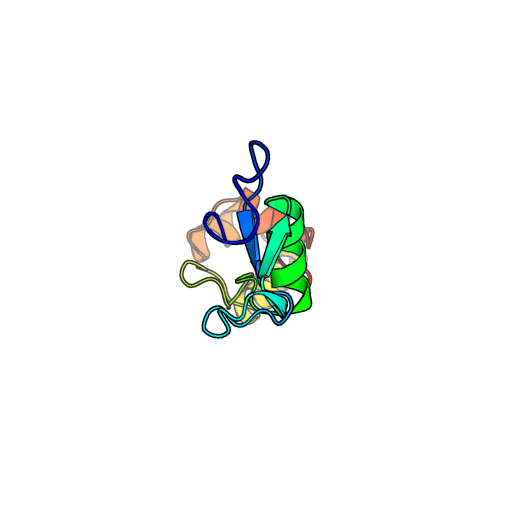79 ? -11.888 -5.798 16.695 1.00 94.38 79 ILE A CA 1
ATOM 610 C C . ILE A 1 79 ? -10.542 -6.421 16.282 1.00 94.38 79 ILE A C 1
ATOM 612 O O . ILE A 1 79 ? -10.501 -7.361 15.497 1.00 94.38 79 ILE A O 1
ATOM 616 N N . ALA A 1 80 ? -9.420 -5.912 16.798 1.00 94.31 80 ALA A N 1
ATOM 617 C CA . ALA A 1 80 ? -8.096 -6.434 16.465 1.00 94.31 80 ALA A CA 1
ATOM 618 C C . ALA A 1 80 ? -7.916 -7.893 16.909 1.00 94.31 80 ALA A C 1
ATOM 620 O O . ALA A 1 80 ? -7.350 -8.686 16.157 1.00 94.31 80 ALA A O 1
ATOM 621 N N . GLN A 1 81 ? -8.422 -8.241 18.094 1.00 93.81 81 GLN A N 1
ATOM 622 C CA . GLN A 1 81 ? -8.369 -9.595 18.638 1.00 93.81 81 GLN A CA 1
ATOM 623 C C . GLN A 1 81 ? -9.164 -10.578 17.775 1.00 93.81 81 GLN A C 1
ATOM 625 O O . GLN A 1 81 ? -8.628 -11.625 17.418 1.00 93.81 81 GLN A O 1
ATOM 630 N N . ASP A 1 82 ? -10.373 -10.204 17.356 1.00 92.88 82 ASP A N 1
ATOM 631 C CA . ASP A 1 82 ? -11.230 -11.056 16.524 1.00 92.88 82 ASP A CA 1
ATOM 632 C C . ASP A 1 82 ? -10.611 -11.391 15.165 1.00 92.88 82 ASP A C 1
ATOM 634 O O . ASP A 1 82 ? -10.721 -12.513 14.680 1.00 92.88 82 ASP A O 1
ATOM 638 N N . TYR A 1 83 ? -9.928 -10.424 14.552 1.00 89.38 83 TYR A N 1
ATOM 639 C CA . TYR A 1 83 ? -9.251 -10.623 13.269 1.00 89.38 83 TYR A CA 1
ATOM 640 C C . TYR A 1 83 ? -7.788 -11.077 13.422 1.00 89.38 83 TYR A C 1
ATOM 642 O O . TYR A 1 83 ? -7.081 -11.265 12.429 1.00 89.38 83 TYR A O 1
ATOM 650 N N . GLY A 1 84 ? -7.299 -11.227 14.657 1.00 91.25 84 GLY A N 1
ATOM 651 C CA . GLY A 1 84 ? -5.914 -11.583 14.960 1.00 91.25 84 GLY A CA 1
ATOM 652 C C . GLY A 1 84 ? -4.876 -10.594 14.415 1.00 91.25 84 GLY A C 1
ATOM 653 O O . GLY A 1 84 ? -3.744 -10.996 14.141 1.00 91.25 84 GLY A O 1
ATOM 654 N N . VAL A 1 85 ? -5.240 -9.327 14.208 1.00 91.31 85 VAL A N 1
ATOM 655 C CA . VAL A 1 85 ? -4.355 -8.265 13.692 1.00 91.31 85 VAL A CA 1
ATOM 656 C C . VAL A 1 85 ? -3.961 -7.291 14.800 1.00 91.31 85 VAL A C 1
ATOM 658 O O . VAL A 1 85 ? -4.422 -7.385 15.932 1.00 91.31 85 VAL A O 1
ATOM 661 N N . THR A 1 86 ? -3.086 -6.332 14.500 1.00 92.94 86 THR A N 1
ATOM 662 C CA . THR A 1 86 ? -2.708 -5.315 15.486 1.00 92.94 86 THR A CA 1
ATOM 663 C C . THR A 1 86 ? -3.762 -4.207 15.577 1.00 92.94 86 THR A C 1
ATOM 665 O O . THR A 1 86 ? -4.471 -3.899 14.615 1.00 92.94 86 THR A O 1
ATOM 668 N N . LEU A 1 87 ? -3.807 -3.527 16.727 1.00 94.12 87 LEU A N 1
ATOM 669 C CA . LEU A 1 87 ? -4.603 -2.308 16.939 1.00 94.12 87 LEU A CA 1
ATOM 670 C C . LEU A 1 87 ? -4.351 -1.253 15.855 1.00 94.12 87 LEU A C 1
ATOM 672 O O . LEU A 1 87 ? -5.270 -0.572 15.396 1.00 94.12 87 LEU A O 1
ATOM 676 N N . GLN A 1 88 ? -3.086 -1.119 15.451 1.00 93.88 88 GLN A N 1
ATOM 677 C CA . GLN A 1 88 ? -2.662 -0.167 14.437 1.00 93.88 88 GLN A CA 1
ATOM 678 C C . GLN A 1 88 ? -3.269 -0.509 13.075 1.00 93.88 88 GLN A C 1
ATOM 680 O O . GLN A 1 88 ? -3.742 0.397 12.393 1.00 93.88 88 GLN A O 1
ATOM 685 N N . THR A 1 89 ? -3.334 -1.792 12.702 1.00 91.12 89 THR A N 1
ATOM 686 C CA . THR A 1 89 ? -4.003 -2.234 11.471 1.00 91.12 89 THR A CA 1
ATOM 687 C C . THR A 1 89 ? -5.465 -1.790 11.452 1.00 91.12 89 THR A C 1
ATOM 689 O O . THR A 1 89 ? -5.883 -1.146 10.491 1.00 91.12 89 THR A O 1
ATOM 692 N N . ILE A 1 90 ? -6.220 -2.029 12.531 1.00 93.50 90 ILE A N 1
ATOM 693 C CA . ILE A 1 90 ? -7.624 -1.593 12.629 1.00 93.50 90 ILE A CA 1
ATOM 694 C C . ILE A 1 90 ? -7.740 -0.062 12.583 1.00 93.50 90 ILE A C 1
ATOM 696 O O . ILE A 1 90 ? -8.584 0.472 11.865 1.00 93.50 90 ILE A O 1
ATOM 700 N N . SER A 1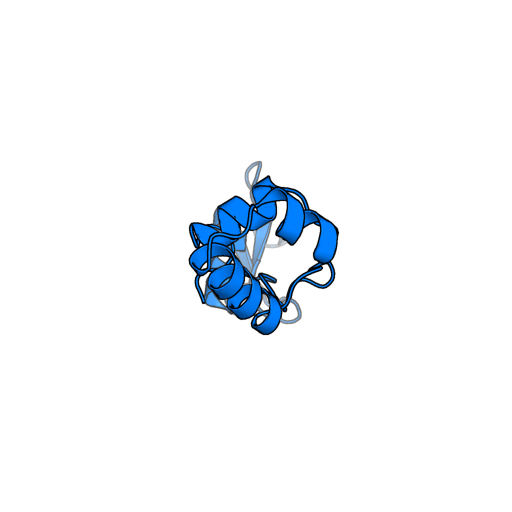 91 ? -6.863 0.664 13.283 1.00 93.56 91 SER A N 1
ATOM 701 C CA . SER A 1 91 ? -6.827 2.135 13.263 1.00 93.56 91 SER A CA 1
ATOM 702 C C . SER A 1 91 ? -6.584 2.691 11.856 1.00 93.56 91 SER A C 1
ATOM 704 O O . SER A 1 91 ? -7.273 3.613 11.416 1.00 93.56 91 SER A O 1
ATOM 706 N N . LEU A 1 92 ? -5.641 2.109 11.111 1.00 91.31 92 LEU A N 1
ATOM 707 C CA . LEU A 1 92 ? -5.336 2.514 9.740 1.00 91.31 92 LEU A CA 1
ATOM 708 C C . LEU A 1 92 ? -6.469 2.161 8.765 1.00 91.31 92 LEU A C 1
ATOM 710 O O . LEU A 1 92 ? -6.701 2.917 7.823 1.00 91.31 92 LEU A O 1
ATOM 714 N N . ILE A 1 93 ? -7.185 1.055 8.988 1.00 90.44 93 ILE A N 1
ATOM 715 C CA . ILE A 1 93 ? -8.384 0.684 8.219 1.00 90.44 93 ILE A CA 1
ATOM 716 C C . ILE A 1 93 ? -9.521 1.674 8.470 1.00 90.44 93 ILE A C 1
ATOM 718 O O . ILE A 1 93 ? -10.120 2.175 7.518 1.00 90.44 93 ILE A O 1
ATOM 722 N N . ALA A 1 94 ? -9.786 1.996 9.738 1.00 88.19 94 ALA A N 1
ATOM 723 C CA . ALA A 1 94 ? -10.814 2.959 10.122 1.00 88.19 94 ALA A CA 1
ATOM 724 C C . ALA A 1 94 ? -10.524 4.358 9.549 1.00 88.19 94 ALA A C 1
ATOM 726 O O . ALA A 1 94 ? -11.434 5.034 9.083 1.00 88.19 94 ALA A O 1
ATOM 727 N N . LYS A 1 95 ? -9.246 4.760 9.507 1.00 89.00 95 LYS A N 1
ATOM 728 C CA . LYS A 1 95 ? -8.777 6.018 8.895 1.00 89.00 95 LYS A CA 1
ATOM 729 C C . LYS A 1 95 ? -8.594 5.948 7.371 1.00 89.00 95 LYS A C 1
ATOM 731 O O . LYS A 1 95 ? -8.032 6.879 6.800 1.00 89.00 95 LYS A O 1
ATOM 736 N N . GLN A 1 96 ? -8.981 4.844 6.726 1.00 85.88 96 GLN A N 1
ATOM 737 C CA . GLN A 1 96 ? -8.846 4.615 5.279 1.00 85.88 96 GLN A CA 1
ATOM 738 C C . GLN A 1 96 ? -7.415 4.805 4.728 1.00 85.88 96 GLN A C 1
ATOM 740 O O . GLN A 1 96 ? -7.218 5.157 3.571 1.00 85.88 96 GLN A O 1
ATOM 745 N N . ARG A 1 97 ? -6.377 4.566 5.541 1.00 85.19 97 ARG A N 1
ATOM 746 C CA . ARG A 1 97 ? -4.970 4.772 5.142 1.00 85.19 97 ARG A CA 1
ATOM 747 C C . ARG A 1 97 ? -4.389 3.603 4.349 1.00 85.19 97 ARG A C 1
ATOM 749 O O . ARG A 1 97 ? -3.568 3.815 3.462 1.00 85.19 97 ARG A O 1
ATOM 756 N N . ILE A 1 98 ? -4.792 2.373 4.670 1.00 82.62 98 ILE A N 1
ATOM 757 C CA . ILE A 1 98 ? -4.250 1.152 4.040 1.00 82.62 98 ILE A CA 1
ATOM 758 C C . ILE A 1 98 ? -5.262 0.421 3.147 1.00 82.62 98 ILE A C 1
ATOM 760 O O . ILE A 1 98 ? -4.851 -0.260 2.209 1.00 82.62 98 ILE A O 1
ATOM 764 N N . TRP A 1 99 ? -6.560 0.652 3.366 1.00 78.69 99 TRP A N 1
ATOM 765 C CA . TRP A 1 99 ? -7.667 0.190 2.526 1.00 78.69 99 TRP A CA 1
ATOM 766 C C . TRP A 1 99 ? -8.587 1.380 2.236 1.00 78.69 99 TRP A C 1
ATOM 768 O O . TRP A 1 99 ? -9.271 1.858 3.141 1.00 78.69 99 TRP A O 1
ATOM 778 N N . THR A 1 100 ? -8.534 1.886 1.003 1.00 68.81 100 THR A N 1
ATOM 779 C CA . THR A 1 100 ? -9.274 3.073 0.528 1.00 68.81 100 THR A CA 1
ATOM 780 C C . THR A 1 100 ? -10.560 2.729 -0.225 1.00 68.81 100 THR A C 1
ATOM 782 O O . THR A 1 100 ? -11.360 3.623 -0.467 1.00 68.81 100 THR A O 1
ATOM 785 N N . ALA A 1 101 ? -10.750 1.457 -0.591 1.00 56.78 101 ALA A N 1
ATOM 786 C CA . ALA A 1 101 ? -11.981 0.941 -1.193 1.00 56.78 101 ALA A CA 1
ATOM 787 C C . ALA A 1 101 ? -13.001 0.494 -0.129 1.00 56.78 101 ALA A C 1
ATOM 789 O O . ALA A 1 101 ? -12.620 0.373 1.067 1.00 56.78 101 ALA A O 1
#